Protein AF-A0A645IJ01-F1 (afdb_monomer_lite)

Organism: NCBI:txid1076179

Sequence (46 aa):
MTLEVRVSNIPAQRLYEKIGFVNRGIRRQYYSDTKEDAMIMWLDSL

Foldseek 3Di:
DKDKDFPPPPVVVVVVVVVQWDFDDKDALPDVVPRTIITMTDRDDD

InterPro domains:
  IPR000182 GNAT domain [PS51186] (1-44)
  IPR016181 Acyl-CoA N-acyltransferase [SSF55729] (1-44)

Structure (mmCIF, N/CA/C/O backbone):
data_AF-A0A645IJ01-F1
#
_entry.id   AF-A0A645IJ01-F1
#
loop_
_atom_site.group_PDB
_atom_site.id
_atom_site.type_symbol
_atom_site.label_atom_id
_atom_site.label_alt_id
_atom_site.label_comp_id
_atom_site.label_asym_id
_atom_site.label_entity_id
_atom_site.label_seq_id
_atom_site.pdbx_PDB_ins_code
_atom_site.Cartn_x
_atom_site.Cartn_y
_atom_site.Cartn_z
_atom_site.occupancy
_atom_site.B_iso_or_equiv
_atom_site.auth_seq_id
_atom_site.auth_comp_id
_atom_site.auth_asym_id
_atom_site.auth_atom_id
_atom_site.pdbx_PDB_model_num
ATOM 1 N N . MET A 1 1 ? 6.215 -9.938 -6.515 1.00 94.75 1 MET A N 1
ATOM 2 C CA . MET A 1 1 ? 6.204 -9.848 -5.027 1.00 94.75 1 MET A CA 1
ATOM 3 C C . MET A 1 1 ? 5.056 -8.945 -4.577 1.00 94.75 1 MET A C 1
ATOM 5 O O . MET A 1 1 ? 4.730 -8.026 -5.311 1.00 94.75 1 MET A O 1
ATOM 9 N N . THR A 1 2 ? 4.434 -9.174 -3.414 1.00 96.56 2 THR A N 1
ATOM 10 C CA . THR A 1 2 ? 3.290 -8.369 -2.924 1.00 96.56 2 THR A CA 1
ATOM 11 C C . THR A 1 2 ? 3.518 -7.854 -1.505 1.00 96.56 2 THR A C 1
ATOM 13 O O . THR A 1 2 ? 4.187 -8.524 -0.722 1.00 96.56 2 THR A O 1
ATOM 16 N N . LEU A 1 3 ? 2.929 -6.707 -1.163 1.00 98.06 3 LEU A N 1
ATOM 17 C CA . LEU A 1 3 ? 2.866 -6.180 0.204 1.00 98.06 3 LEU A CA 1
ATOM 18 C C . LEU A 1 3 ? 1.511 -5.523 0.490 1.00 98.06 3 LEU A C 1
ATOM 20 O O . LEU A 1 3 ? 0.800 -5.123 -0.435 1.00 98.06 3 LEU A O 1
ATOM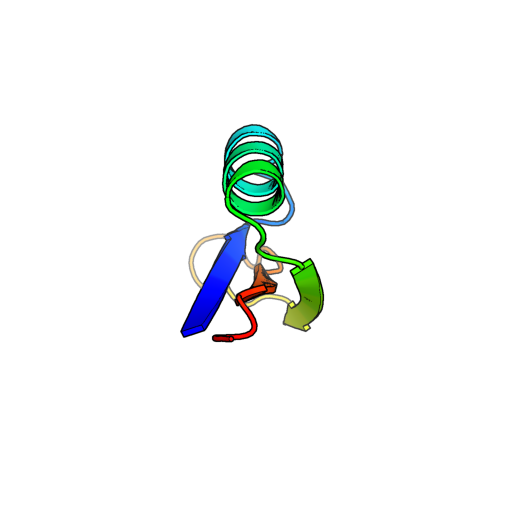 24 N N . GLU A 1 4 ? 1.184 -5.381 1.772 1.00 98.50 4 GLU A N 1
ATOM 25 C CA . GLU A 1 4 ? 0.073 -4.559 2.249 1.00 98.50 4 GLU A CA 1
ATOM 26 C C . GLU A 1 4 ? 0.592 -3.361 3.054 1.00 98.50 4 GLU A C 1
ATOM 28 O O . GLU A 1 4 ? 1.450 -3.507 3.927 1.00 98.50 4 GLU A O 1
ATOM 33 N N . VAL A 1 5 ? 0.049 -2.174 2.791 1.00 98.44 5 VAL A N 1
ATOM 34 C CA . VAL A 1 5 ? 0.393 -0.936 3.501 1.00 98.44 5 VAL A CA 1
ATOM 35 C C . VAL A 1 5 ? -0.871 -0.206 3.948 1.00 98.44 5 VAL A C 1
ATOM 37 O O . VAL A 1 5 ? -1.863 -0.165 3.225 1.00 98.44 5 VAL A O 1
ATOM 40 N N . ARG A 1 6 ? -0.846 0.392 5.144 1.00 98.69 6 ARG A N 1
ATOM 41 C CA . ARG A 1 6 ? -1.918 1.264 5.657 1.00 98.69 6 ARG A CA 1
ATOM 42 C C . ARG A 1 6 ? -2.238 2.376 4.660 1.00 98.69 6 ARG A C 1
ATOM 44 O O . ARG A 1 6 ? -1.319 3.047 4.180 1.00 98.69 6 ARG A O 1
ATOM 51 N N . VAL A 1 7 ? -3.525 2.606 4.387 1.00 98.44 7 VAL A N 1
ATOM 52 C CA . VAL A 1 7 ? -3.966 3.686 3.482 1.00 98.44 7 VAL A CA 1
ATOM 53 C C . VAL A 1 7 ? -3.567 5.073 3.992 1.00 98.44 7 VAL A C 1
ATOM 55 O O . VAL A 1 7 ? -3.321 5.967 3.185 1.00 98.44 7 VAL A O 1
ATOM 58 N N . SER A 1 8 ? -3.418 5.247 5.307 1.00 98.50 8 SER A N 1
ATOM 59 C CA . SER A 1 8 ? -2.930 6.490 5.914 1.00 98.50 8 SER A CA 1
ATOM 60 C C . SER A 1 8 ? -1.409 6.668 5.838 1.00 98.50 8 SER A C 1
ATOM 62 O O . SER A 1 8 ? -0.916 7.788 5.980 1.00 98.50 8 SER A O 1
ATOM 64 N N . ASN A 1 9 ? -0.633 5.607 5.584 1.00 98.56 9 ASN A N 1
ATOM 65 C CA . ASN A 1 9 ? 0.831 5.667 5.576 1.00 98.56 9 ASN A CA 1
ATOM 66 C C . ASN A 1 9 ? 1.380 6.114 4.210 1.00 98.56 9 ASN A C 1
ATOM 68 O O . ASN A 1 9 ? 2.051 5.365 3.494 1.00 98.56 9 ASN A O 1
ATOM 72 N N . ILE A 1 10 ? 1.097 7.371 3.865 1.00 98.56 10 ILE A N 1
ATOM 73 C CA . ILE A 1 10 ? 1.544 8.021 2.625 1.00 98.56 10 ILE A CA 1
ATOM 74 C C . ILE A 1 10 ? 3.073 7.966 2.434 1.00 98.56 10 ILE A C 1
ATOM 76 O O . ILE A 1 10 ? 3.509 7.715 1.307 1.00 98.56 10 ILE A O 1
ATOM 80 N N . PRO A 1 11 ? 3.919 8.159 3.472 1.00 98.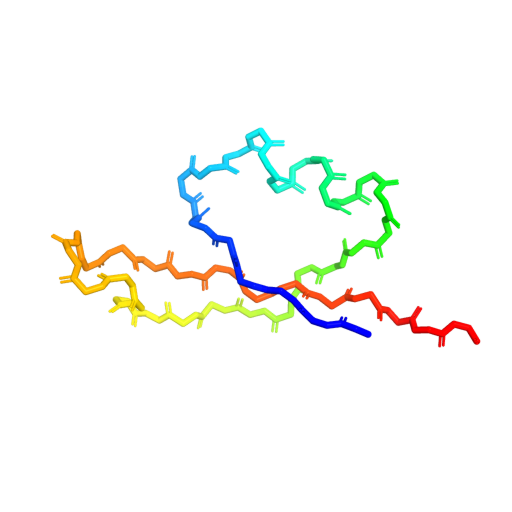69 11 PRO A N 1
ATOM 81 C CA . PRO A 1 11 ? 5.367 8.031 3.307 1.00 98.69 11 PRO A CA 1
ATOM 82 C C . PRO A 1 11 ? 5.801 6.643 2.817 1.00 98.69 11 PRO A C 1
ATOM 84 O O . PRO A 1 11 ? 6.618 6.556 1.900 1.00 98.69 11 PRO A O 1
ATOM 87 N N . ALA A 1 12 ? 5.238 5.568 3.378 1.00 98.56 12 ALA A N 1
ATOM 88 C CA . ALA A 1 12 ? 5.562 4.205 2.964 1.00 98.56 12 ALA A CA 1
ATOM 89 C C . ALA A 1 12 ? 5.038 3.894 1.555 1.00 98.56 12 ALA A C 1
ATOM 91 O O . ALA A 1 12 ? 5.783 3.351 0.746 1.00 98.56 12 ALA A O 1
ATOM 92 N N . GLN A 1 13 ? 3.809 4.310 1.225 1.00 98.62 13 GLN A N 1
ATOM 93 C CA . GLN A 1 13 ? 3.255 4.162 -0.130 1.00 98.62 13 GLN A CA 1
ATOM 94 C C . GLN A 1 13 ? 4.188 4.777 -1.181 1.00 98.62 13 GLN A C 1
ATOM 96 O O . GLN A 1 13 ? 4.601 4.092 -2.112 1.00 98.62 13 GLN A O 1
ATOM 101 N N . ARG A 1 14 ? 4.628 6.026 -0.969 1.00 98.44 14 ARG A N 1
ATOM 102 C CA . ARG A 1 14 ? 5.569 6.714 -1.872 1.00 98.44 14 ARG A CA 1
ATOM 103 C C . ARG A 1 14 ? 6.931 6.031 -1.960 1.00 98.44 14 ARG A C 1
ATOM 105 O O . ARG A 1 14 ? 7.569 6.066 -3.011 1.00 98.44 14 ARG A O 1
ATOM 112 N N . LEU A 1 15 ? 7.419 5.454 -0.862 1.00 98.50 15 LEU A N 1
ATOM 113 C CA . LEU A 1 15 ? 8.656 4.674 -0.873 1.00 98.50 15 LEU A CA 1
ATOM 114 C C . LEU A 1 15 ? 8.499 3.429 -1.753 1.00 98.50 15 LEU A C 1
ATOM 116 O O . LEU A 1 15 ? 9.360 3.168 -2.590 1.00 98.50 15 LEU A O 1
ATOM 120 N N . TYR A 1 16 ? 7.402 2.690 -1.597 1.00 98.12 16 TYR A N 1
ATOM 121 C CA . TYR A 1 16 ? 7.147 1.481 -2.376 1.00 98.12 16 TYR A CA 1
ATOM 122 C C . TYR A 1 16 ? 6.917 1.789 -3.859 1.00 98.12 16 TYR A C 1
ATOM 124 O O . TYR A 1 16 ? 7.480 1.096 -4.706 1.00 98.12 16 TYR A O 1
ATOM 132 N N . GLU A 1 17 ? 6.201 2.868 -4.183 1.00 97.56 17 GLU A N 1
ATOM 133 C CA . GLU A 1 17 ? 6.046 3.362 -5.560 1.00 97.56 17 GLU A CA 1
ATOM 134 C C . GLU A 1 17 ? 7.403 3.624 -6.227 1.00 97.56 17 GLU A C 1
ATOM 136 O O . GLU A 1 17 ? 7.638 3.182 -7.349 1.00 97.56 17 GLU A O 1
ATOM 141 N N . LYS A 1 18 ? 8.344 4.269 -5.522 1.00 97.88 18 LYS A N 1
ATOM 142 C CA . LYS A 1 18 ? 9.706 4.513 -6.038 1.00 97.88 18 LYS A CA 1
ATOM 143 C C . LYS A 1 18 ? 10.509 3.235 -6.282 1.00 97.88 18 LYS A C 1
ATOM 145 O O . LYS A 1 18 ? 11.400 3.239 -7.123 1.00 97.88 18 LYS A O 1
ATOM 150 N N . ILE A 1 19 ? 10.217 2.169 -5.541 1.00 96.62 19 ILE A N 1
ATOM 151 C CA . ILE A 1 19 ? 10.848 0.849 -5.702 1.00 96.62 19 ILE A CA 1
ATOM 152 C C . ILE A 1 19 ? 10.197 0.062 -6.860 1.00 96.62 19 ILE A C 1
ATOM 154 O O . ILE A 1 19 ? 10.713 -0.974 -7.269 1.00 96.62 19 ILE A O 1
ATOM 158 N N . GLY A 1 20 ? 9.098 0.564 -7.432 1.00 97.12 20 GLY A N 1
ATOM 159 C CA . GLY A 1 20 ? 8.398 -0.049 -8.562 1.00 97.12 20 GLY A CA 1
ATOM 160 C C . GLY A 1 20 ? 7.162 -0.854 -8.169 1.00 97.12 20 GLY A C 1
ATOM 161 O O . GLY A 1 20 ? 6.577 -1.525 -9.017 1.00 97.12 20 GLY A O 1
ATOM 162 N N . PHE A 1 21 ? 6.736 -0.800 -6.904 1.00 98.12 21 PHE A N 1
ATOM 163 C CA . PHE A 1 21 ? 5.451 -1.373 -6.523 1.00 98.12 21 PHE A CA 1
ATOM 164 C C . PHE A 1 21 ? 4.297 -0.526 -7.065 1.00 98.12 21 PHE A C 1
ATOM 166 O O . PHE A 1 21 ? 4.320 0.7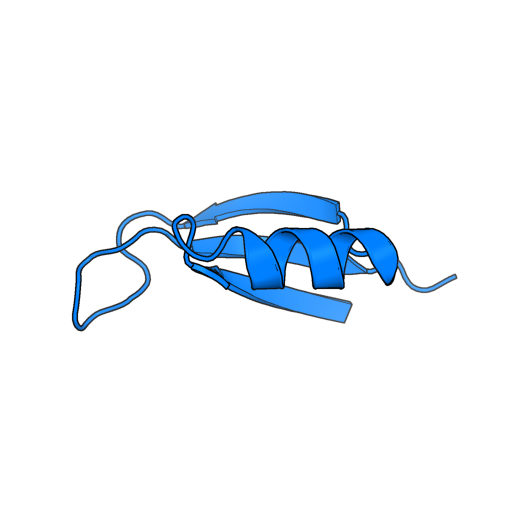01 -6.998 1.00 98.12 21 PHE A O 1
ATOM 173 N N . VAL A 1 22 ? 3.240 -1.187 -7.524 1.00 97.69 22 VAL A N 1
ATOM 174 C CA . VAL A 1 22 ? 2.021 -0.557 -8.037 1.00 97.69 22 VAL A CA 1
ATOM 175 C C . VAL A 1 22 ? 0.811 -0.952 -7.200 1.00 97.69 22 VAL A C 1
ATOM 177 O O . VAL A 1 22 ? 0.683 -2.102 -6.782 1.00 97.69 22 VAL A O 1
ATOM 180 N N . ASN A 1 23 ? -0.100 -0.008 -6.959 1.00 97.38 23 ASN A N 1
ATOM 181 C CA . ASN A 1 23 ? -1.366 -0.283 -6.279 1.00 97.38 23 ASN A CA 1
ATOM 182 C C . ASN A 1 23 ? -2.235 -1.235 -7.123 1.00 97.38 23 ASN A C 1
ATOM 184 O O . ASN A 1 23 ? -2.473 -0.988 -8.307 1.00 97.38 23 ASN A O 1
ATOM 188 N N . ARG A 1 24 ? -2.723 -2.317 -6.508 1.00 97.56 24 ARG A N 1
ATOM 189 C CA . ARG A 1 24 ? -3.612 -3.308 -7.137 1.00 97.56 24 ARG A CA 1
ATOM 190 C C . ARG A 1 24 ? -4.975 -3.440 -6.455 1.00 97.56 24 ARG A C 1
ATOM 192 O O . ARG A 1 24 ? -5.824 -4.167 -6.962 1.00 97.56 24 ARG A O 1
ATOM 199 N N . GLY A 1 25 ? -5.217 -2.748 -5.342 1.00 97.69 25 GLY A N 1
ATOM 200 C CA . GLY A 1 25 ? -6.521 -2.754 -4.681 1.00 97.69 25 GLY A CA 1
ATOM 201 C C . GLY A 1 25 ? -6.473 -2.435 -3.192 1.00 97.69 25 GLY A C 1
ATOM 202 O O . GLY A 1 25 ? -5.410 -2.237 -2.610 1.00 97.69 25 GLY A O 1
ATOM 203 N N . ILE A 1 26 ? -7.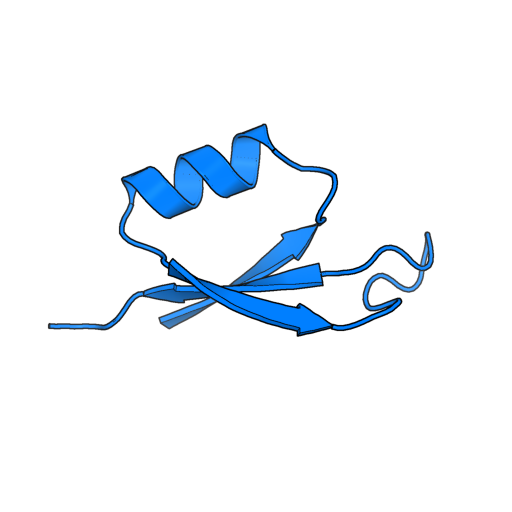656 -2.418 -2.574 1.00 98.50 26 ILE A N 1
ATOM 204 C CA . ILE A 1 26 ? -7.846 -2.126 -1.150 1.00 98.50 26 ILE A CA 1
ATOM 205 C C . ILE A 1 26 ? -8.539 -3.307 -0.461 1.00 98.50 26 ILE A C 1
ATOM 207 O O . ILE A 1 26 ? -9.556 -3.806 -0.945 1.00 98.50 26 ILE A O 1
ATOM 211 N N . ARG A 1 27 ? -8.031 -3.715 0.704 1.00 98.25 27 ARG A N 1
ATOM 212 C CA . ARG A 1 27 ? -8.737 -4.573 1.663 1.00 98.25 27 ARG A CA 1
ATOM 213 C C . ARG A 1 27 ? -9.341 -3.702 2.749 1.00 98.25 27 ARG A C 1
ATOM 215 O O . ARG A 1 27 ? -8.610 -3.040 3.483 1.00 98.25 27 ARG A O 1
ATOM 222 N N . ARG A 1 28 ? -10.667 -3.721 2.857 1.00 98.25 28 ARG A N 1
ATOM 223 C CA . ARG A 1 28 ? -11.376 -2.945 3.874 1.00 98.25 28 ARG A CA 1
ATOM 224 C C . ARG A 1 28 ? -11.141 -3.512 5.268 1.00 98.25 28 ARG A C 1
ATOM 226 O O . ARG A 1 28 ? -11.183 -4.729 5.436 1.00 98.25 28 ARG A O 1
ATOM 233 N N . GLN A 1 29 ? -10.935 -2.629 6.243 1.00 98.00 29 GLN A N 1
ATOM 234 C CA . GLN A 1 29 ? -10.797 -2.955 7.666 1.00 98.00 29 GLN A CA 1
ATOM 235 C C . GLN A 1 29 ? -9.775 -4.068 7.959 1.00 98.00 29 GLN A C 1
ATOM 237 O O . GLN A 1 29 ? -9.987 -4.906 8.838 1.00 98.00 29 GLN A O 1
ATOM 242 N N . TYR A 1 30 ? -8.678 -4.090 7.199 1.00 98.38 30 TYR A N 1
ATOM 243 C CA . TYR A 1 30 ? -7.667 -5.145 7.245 1.00 98.38 30 TYR A CA 1
ATOM 244 C C . TYR A 1 30 ? -6.884 -5.157 8.560 1.00 98.38 30 TYR A C 1
ATOM 246 O O . TYR A 1 30 ? -6.636 -6.223 9.124 1.00 98.38 30 TYR A O 1
ATOM 254 N N . TYR A 1 31 ? -6.506 -3.983 9.068 1.00 97.75 31 TYR A N 1
ATOM 255 C CA . TYR A 1 31 ? -5.771 -3.880 10.323 1.00 97.75 31 TYR A CA 1
ATOM 256 C C . TYR A 1 31 ? -6.731 -4.026 11.507 1.00 97.75 31 TYR A C 1
ATOM 258 O O . TYR A 1 31 ? -7.639 -3.217 11.703 1.00 97.75 31 TYR A O 1
ATOM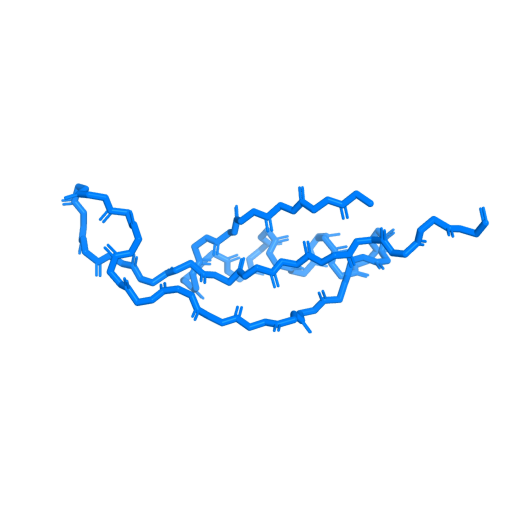 266 N N . SER A 1 32 ? -6.552 -5.083 12.299 1.00 97.06 32 SER A N 1
ATOM 267 C CA . SER A 1 32 ? -7.499 -5.478 13.350 1.00 97.06 32 SE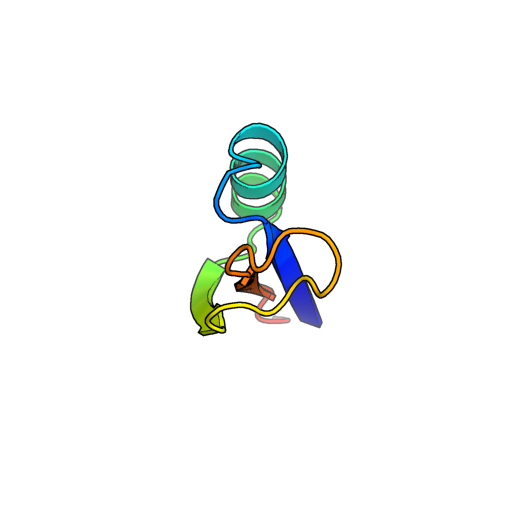R A CA 1
ATOM 268 C C . SER A 1 32 ? -7.585 -4.491 14.516 1.00 97.06 32 SER A C 1
ATOM 270 O O . SER A 1 32 ? -8.652 -4.370 15.116 1.00 97.06 32 SER A O 1
ATOM 272 N N . ASP A 1 33 ? -6.491 -3.784 14.796 1.00 97.75 33 ASP A N 1
ATOM 273 C CA . ASP A 1 33 ? -6.333 -2.815 15.884 1.00 97.75 33 ASP A CA 1
ATOM 274 C C . ASP A 1 33 ? -7.126 -1.518 15.670 1.00 97.75 33 ASP A C 1
ATOM 276 O O . ASP A 1 33 ? -7.637 -0.921 16.612 1.00 97.75 33 ASP A O 1
ATOM 280 N N . THR A 1 34 ? -7.241 -1.092 14.419 1.00 97.62 34 THR A N 1
ATOM 281 C CA . THR A 1 34 ? -7.714 0.244 14.022 1.00 97.62 34 THR A CA 1
ATOM 282 C C . THR A 1 34 ? -8.897 0.182 13.067 1.00 97.62 34 THR A C 1
ATOM 284 O O . THR A 1 34 ? -9.518 1.206 12.798 1.00 97.62 34 THR A O 1
ATOM 287 N N . LYS A 1 35 ? -9.206 -1.011 12.536 1.00 98.06 35 LYS A N 1
ATOM 288 C CA . LYS A 1 35 ? -10.123 -1.216 11.404 1.00 98.06 35 LYS A CA 1
ATOM 289 C C . LYS A 1 35 ? -9.743 -0.377 10.189 1.00 98.06 35 LYS A C 1
ATOM 291 O O . LYS A 1 35 ? -10.597 -0.043 9.373 1.00 98.06 35 LYS A O 1
ATOM 296 N N . GLU A 1 36 ? -8.459 -0.063 10.060 1.00 98.44 36 GLU A N 1
ATOM 297 C CA . GLU A 1 36 ? -7.948 0.667 8.916 1.00 98.44 36 GLU A CA 1
ATOM 298 C C . GLU A 1 36 ? -7.851 -0.249 7.691 1.00 98.44 36 GLU A C 1
ATOM 300 O O . GLU A 1 36 ? -7.512 -1.435 7.786 1.00 98.44 36 GLU A O 1
ATOM 305 N N . ASP A 1 37 ? -8.132 0.325 6.529 1.00 98.75 37 ASP A N 1
ATOM 306 C CA . ASP A 1 37 ? -7.961 -0.320 5.238 1.00 98.75 37 ASP A CA 1
ATOM 307 C C . ASP A 1 37 ? -6.474 -0.538 4.908 1.00 98.75 37 ASP A C 1
ATOM 309 O O . ASP A 1 37 ? -5.592 0.241 5.287 1.00 98.75 37 ASP A O 1
ATOM 313 N N . ALA A 1 38 ? -6.194 -1.591 4.143 1.00 98.50 38 ALA A N 1
ATOM 314 C CA . ALA A 1 38 ? -4.873 -1.847 3.584 1.00 98.50 38 ALA A CA 1
ATOM 315 C C . ALA A 1 38 ? -4.881 -1.710 2.066 1.00 98.50 38 ALA A C 1
ATOM 317 O O . ALA A 1 38 ? -5.718 -2.299 1.384 1.00 98.50 38 ALA A O 1
ATOM 318 N N . MET A 1 39 ? -3.905 -0.984 1.537 1.00 98.69 39 MET A N 1
ATOM 319 C CA . MET A 1 39 ? -3.580 -0.961 0.122 1.00 98.69 39 MET A CA 1
ATOM 320 C C . MET A 1 39 ? -2.666 -2.136 -0.208 1.00 98.69 39 MET A C 1
ATOM 322 O O . MET A 1 39 ? -1.598 -2.288 0.383 1.00 98.69 39 MET A O 1
ATOM 326 N N . ILE A 1 40 ? -3.089 -2.963 -1.158 1.00 98.44 40 ILE A N 1
ATOM 327 C CA . ILE A 1 40 ? -2.274 -4.042 -1.704 1.00 98.44 40 ILE A CA 1
ATOM 328 C C . ILE A 1 40 ? -1.427 -3.454 -2.827 1.00 98.44 40 ILE A C 1
ATOM 330 O O . ILE A 1 40 ? -1.965 -2.915 -3.798 1.00 98.44 40 ILE A O 1
ATOM 334 N N . MET A 1 41 ? -0.110 -3.600 -2.725 1.00 98.38 41 MET A N 1
ATOM 335 C CA . MET A 1 41 ? 0.816 -3.184 -3.772 1.00 98.38 41 MET A CA 1
ATOM 336 C C . MET A 1 41 ? 1.619 -4.372 -4.291 1.00 98.38 41 MET A C 1
ATOM 338 O O . MET A 1 41 ? 2.035 -5.240 -3.520 1.00 98.38 41 MET A O 1
ATOM 342 N N . TRP A 1 42 ? 1.813 -4.444 -5.606 1.00 97.88 42 TRP A N 1
ATOM 343 C CA . TRP A 1 42 ? 2.530 -5.530 -6.276 1.00 97.88 42 TRP A CA 1
ATOM 344 C C . TRP A 1 42 ? 3.768 -4.983 -6.969 1.00 97.88 42 TRP A C 1
ATOM 346 O O . TRP A 1 42 ? 3.705 -3.947 -7.614 1.00 97.88 42 TRP A O 1
ATOM 356 N N . LEU A 1 43 ? 4.875 -5.702 -6.857 1.00 96.88 43 LEU A N 1
ATOM 357 C CA . LEU A 1 43 ? 6.044 -5.542 -7.703 1.00 96.88 43 LEU A CA 1
ATOM 358 C C . LEU A 1 43 ? 6.009 -6.674 -8.725 1.00 96.88 43 LEU A C 1
ATOM 360 O O . LEU A 1 43 ? 6.157 -7.846 -8.349 1.00 96.88 43 LEU A O 1
ATOM 364 N N . ASP A 1 44 ? 5.773 -6.322 -9.984 1.00 91.06 44 ASP A N 1
ATOM 365 C CA . ASP A 1 44 ? 5.868 -7.259 -11.096 1.00 91.06 44 ASP A CA 1
ATOM 366 C C . ASP A 1 44 ? 7.353 -7.613 -11.265 1.00 91.06 44 ASP A C 1
ATOM 368 O O . ASP A 1 44 ? 8.194 -6.746 -11.502 1.00 91.06 44 ASP A O 1
ATOM 372 N N . SER A 1 45 ? 7.704 -8.876 -11.029 1.00 76.06 45 SER A N 1
ATOM 373 C CA . SER A 1 45 ? 9.052 -9.368 -11.309 1.00 76.06 45 SER A CA 1
ATOM 374 C C . SER A 1 45 ? 9.218 -9.399 -12.829 1.00 76.06 45 SER A C 1
ATOM 376 O O . SER A 1 45 ? 8.383 -10.009 -13.498 1.00 76.06 45 SER A O 1
ATOM 378 N N . LEU A 1 46 ? 10.252 -8.735 -13.353 1.00 61.91 46 LEU A N 1
ATOM 379 C CA . LEU A 1 46 ? 10.713 -8.928 -14.733 1.00 61.91 46 LEU A CA 1
ATOM 380 C C . LEU A 1 46 ? 11.165 -10.374 -14.960 1.00 61.91 46 LEU A C 1
ATOM 382 O O . LEU A 1 46 ? 11.779 -10.944 -14.026 1.00 61.91 46 LEU A O 1
#

Radius of gyration: 10.6 Å; chains: 1; bounding box: 22×18×31 Å

Secondary structure (DSSP, 8-state):
-EEEEETT-HHHHHHHHHHT-EEEEEEEEEETTTTEEEEEEE----

pLDDT: mean 96.57, std 6.19, range [61.91, 98.75]